Protein AF-A0A7J4ZQ92-F1 (afdb_monomer_lite)

Foldseek 3Di:
DDDPVVVVVVVVVVVCQQVPPVDDNLVSLLVQCLVCVLVVPVVSNVVSVVVCVVVVNDPVSNVVSVVVSVVVVVVVVVVVVVVVVVVVVVVVVVVVVVVVVVVPPD

Organism: NCBI:txid2603858

Radius of gyration: 23.81 Å; chains: 1; bounding box: 50×32×71 Å

Sequence (106 aa):
MLPEQQQKAFGDFYDTVRENRILDPKTTLLLHLGAAMALGCSPCMEYYLGQVEKAGITAEEIGAVQGVVMAVAAGKVNAQLGEVQRRMRKERQASGQCQEHHAKVE

InterPro domains:
  IPR003779 Alkyl hydroperoxide reductase AhpD/CMD-like [PF02627] (7-75)
  IPR029032 AhpD-like [G3DSA:1.20.1290.10] (4-98)
  IPR029032 AhpD-like [SSF69118] (6-91)

Secondary structure (DSSP, 8-state):
---HHHHHHHHHHHHHHHT-SSS-HHHHHHHHHHHHHHTT-HHHHHHHHHHHHHTT--HHHHHHHHHHHHHHHHHHHHHHHHHHHHHHHHHHHHHHHHHHHHTT--

pLDDT: mean 92.54, std 12.97, range [44.62, 98.81]

Structure (mmCIF, N/CA/C/O backbone):
data_AF-A0A7J4ZQ92-F1
#
_entry.id   AF-A0A7J4ZQ92-F1
#
loop_
_atom_site.group_PDB
_atom_site.id
_atom_site.type_symbol
_atom_site.label_atom_id
_atom_site.label_alt_id
_atom_site.label_comp_id
_atom_site.label_asym_id
_atom_site.label_entity_id
_atom_site.label_seq_id
_atom_site.pdbx_PDB_ins_code
_atom_site.Cartn_x
_atom_site.Cartn_y
_atom_site.Cartn_z
_atom_site.occupancy
_atom_site.B_iso_or_equiv
_atom_site.auth_seq_id
_atom_site.auth_comp_id
_atom_site.auth_asym_id
_atom_site.auth_atom_id
_atom_site.pdbx_PDB_model_num
ATOM 1 N N . MET A 1 1 ? 15.792 21.126 -2.044 1.00 78.31 1 MET A N 1
ATOM 2 C CA . MET A 1 1 ? 16.296 19.746 -2.233 1.00 78.31 1 MET A CA 1
ATOM 3 C C . MET A 1 1 ? 17.036 19.322 -0.976 1.00 78.31 1 MET A C 1
ATOM 5 O O . MET A 1 1 ? 17.505 20.202 -0.262 1.00 78.31 1 MET A O 1
ATOM 9 N N . LEU A 1 2 ? 17.089 18.020 -0.683 1.00 94.06 2 LEU A N 1
ATOM 10 C CA . LEU A 1 2 ? 17.837 17.501 0.468 1.00 94.06 2 LEU A CA 1
ATOM 11 C C . LEU A 1 2 ? 19.347 17.771 0.303 1.00 94.06 2 LEU A C 1
ATOM 13 O O . LEU A 1 2 ? 19.826 17.761 -0.831 1.00 94.06 2 LEU A O 1
ATOM 17 N N . PRO A 1 3 ? 20.099 17.985 1.398 1.00 97.88 3 PRO A N 1
ATOM 18 C CA . PRO A 1 3 ? 21.560 17.961 1.382 1.00 97.88 3 PRO A CA 1
ATOM 19 C C . PRO A 1 3 ? 22.096 16.663 0.771 1.00 97.88 3 PRO A C 1
ATOM 21 O O . PRO A 1 3 ? 21.518 15.599 0.986 1.00 97.88 3 PRO A O 1
ATOM 24 N N . GLU A 1 4 ? 23.228 16.737 0.073 1.00 97.50 4 GLU A N 1
ATOM 25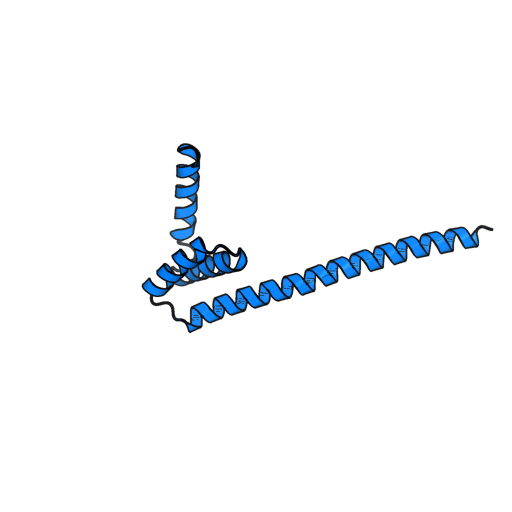 C CA . GLU A 1 4 ? 23.794 15.621 -0.702 1.00 97.50 4 GLU A CA 1
ATOM 26 C C . GLU A 1 4 ? 23.932 14.328 0.115 1.00 97.50 4 GLU A C 1
ATOM 28 O O . GLU A 1 4 ? 23.462 13.271 -0.302 1.00 97.50 4 GLU A O 1
ATOM 33 N N . GLN A 1 5 ? 24.486 14.417 1.329 1.00 97.94 5 GLN A N 1
ATOM 34 C CA . GLN A 1 5 ? 24.641 13.258 2.211 1.00 97.94 5 GLN A CA 1
ATOM 35 C C . GLN A 1 5 ? 23.292 12.613 2.566 1.00 97.94 5 GLN A C 1
ATOM 37 O O . GLN A 1 5 ? 23.186 11.389 2.617 1.00 97.94 5 GLN A O 1
ATOM 42 N N . GLN A 1 6 ? 22.256 13.426 2.791 1.00 98.19 6 GLN A N 1
ATOM 43 C CA . GLN A 1 6 ? 20.916 12.939 3.124 1.00 98.19 6 GLN A CA 1
ATOM 44 C C . GLN A 1 6 ? 20.233 12.331 1.898 1.00 98.19 6 GLN A C 1
ATOM 46 O O . GLN A 1 6 ? 19.604 11.282 2.009 1.00 98.19 6 GLN A O 1
ATOM 51 N N . GLN A 1 7 ? 20.390 12.952 0.726 1.00 97.25 7 GLN A N 1
ATOM 52 C CA . GLN A 1 7 ? 19.857 12.429 -0.529 1.00 97.25 7 GLN A CA 1
ATOM 53 C C . GLN A 1 7 ? 20.483 11.076 -0.875 1.00 97.25 7 GLN A C 1
ATOM 55 O O . GLN A 1 7 ? 19.754 10.143 -1.209 1.00 97.25 7 GLN A O 1
ATOM 60 N N . LYS A 1 8 ? 21.809 10.950 -0.741 1.00 97.19 8 LYS A N 1
ATOM 61 C CA . LYS A 1 8 ? 22.519 9.690 -0.967 1.00 97.19 8 LYS A CA 1
ATOM 62 C C . LYS A 1 8 ? 22.072 8.614 0.021 1.00 97.19 8 LYS A C 1
ATOM 64 O O . LYS A 1 8 ? 21.703 7.529 -0.403 1.00 97.19 8 LYS A O 1
ATOM 69 N N . ALA A 1 9 ? 22.053 8.923 1.319 1.00 97.81 9 ALA A N 1
ATOM 70 C CA . ALA A 1 9 ? 21.651 7.957 2.341 1.00 97.81 9 ALA A CA 1
ATOM 71 C C . ALA A 1 9 ? 20.209 7.460 2.141 1.00 97.81 9 ALA A C 1
ATOM 73 O O . ALA A 1 9 ? 19.939 6.269 2.285 1.00 97.81 9 ALA A O 1
ATOM 74 N N . PHE A 1 10 ? 19.288 8.359 1.777 1.00 96.62 10 PHE A N 1
ATOM 75 C CA . PHE A 1 10 ? 17.917 7.982 1.450 1.00 96.62 10 PHE A CA 1
ATOM 76 C C . PHE A 1 10 ? 17.842 7.127 0.180 1.00 96.62 10 PHE A C 1
ATOM 78 O O . PHE A 1 10 ? 17.132 6.127 0.183 1.00 96.62 10 PHE A O 1
ATOM 85 N N . GLY A 1 11 ? 18.575 7.495 -0.876 1.00 96.31 11 GLY A N 1
ATOM 86 C CA . GLY A 1 11 ? 18.641 6.732 -2.125 1.00 96.31 11 GLY A CA 1
ATOM 87 C C . GLY A 1 11 ? 19.153 5.310 -1.905 1.00 96.31 11 GLY A C 1
ATOM 88 O O . GLY A 1 11 ? 18.459 4.361 -2.258 1.00 96.31 11 GLY A O 1
ATOM 89 N N . ASP A 1 12 ? 20.291 5.169 -1.220 1.00 96.75 12 ASP A N 1
ATOM 90 C CA . ASP A 1 12 ? 20.888 3.869 -0.899 1.00 96.75 12 ASP A CA 1
ATOM 91 C C . ASP A 1 12 ? 19.895 2.987 -0.119 1.00 96.75 12 ASP A C 1
ATOM 93 O O . ASP A 1 12 ? 19.674 1.829 -0.469 1.00 96.75 12 ASP A O 1
ATOM 97 N N . PHE A 1 13 ? 19.242 3.539 0.914 1.00 97.19 13 PHE A N 1
ATOM 98 C CA . PHE A 1 13 ? 18.203 2.825 1.660 1.00 97.19 13 PHE A CA 1
ATOM 99 C C . PHE A 1 13 ? 17.029 2.424 0.763 1.00 97.19 13 PHE A C 1
ATOM 101 O O . PHE A 1 13 ? 16.595 1.273 0.793 1.00 97.19 13 PHE A O 1
ATOM 108 N N . TYR A 1 14 ? 16.517 3.355 -0.037 1.00 95.31 14 TYR A N 1
ATOM 109 C CA . TYR A 1 14 ? 15.372 3.116 -0.905 1.00 95.31 14 TYR A CA 1
ATOM 110 C C . TYR A 1 14 ? 15.652 2.013 -1.938 1.00 95.31 14 TYR A C 1
ATOM 112 O O . TYR A 1 14 ? 14.781 1.179 -2.197 1.00 95.31 14 TYR A O 1
ATOM 120 N N . ASP A 1 15 ? 16.877 1.943 -2.458 1.00 94.94 15 ASP A N 1
ATOM 121 C CA . ASP A 1 15 ? 17.318 0.883 -3.365 1.00 94.94 15 ASP A CA 1
ATOM 122 C C . ASP A 1 15 ? 17.338 -0.481 -2.675 1.00 94.94 15 ASP A C 1
ATOM 124 O O . ASP A 1 15 ? 16.832 -1.445 -3.245 1.00 94.94 15 ASP A O 1
ATOM 128 N N . THR A 1 16 ? 17.776 -0.566 -1.411 1.00 94.94 16 THR A N 1
ATOM 129 C CA . THR A 1 16 ? 17.733 -1.840 -0.661 1.00 94.94 16 THR A CA 1
ATOM 130 C C . THR A 1 16 ? 16.324 -2.415 -0.505 1.00 94.94 16 THR A C 1
ATOM 132 O O . THR A 1 16 ? 16.160 -3.633 -0.427 1.00 94.94 16 THR A O 1
ATOM 135 N N . VAL A 1 17 ? 15.302 -1.554 -0.470 1.00 94.62 17 VAL A N 1
ATOM 136 C CA . VAL A 1 17 ? 13.900 -1.976 -0.359 1.00 94.62 17 VAL A CA 1
ATOM 137 C C . VAL A 1 17 ? 13.348 -2.387 -1.726 1.00 94.62 17 VAL A C 1
ATOM 139 O O . VAL A 1 17 ? 12.628 -3.379 -1.815 1.00 94.62 17 VAL A O 1
ATOM 142 N N . ARG A 1 18 ? 13.698 -1.666 -2.802 1.00 91.62 18 ARG A N 1
ATOM 143 C CA . ARG A 1 18 ? 13.248 -1.993 -4.168 1.00 91.62 18 ARG A CA 1
ATOM 144 C C . ARG A 1 18 ? 13.924 -3.240 -4.730 1.00 91.62 18 ARG A C 1
ATOM 146 O O . ARG A 1 18 ? 13.271 -4.043 -5.388 1.00 91.62 18 ARG A O 1
ATOM 153 N N . GLU A 1 19 ? 15.209 -3.413 -4.447 1.00 91.00 19 GLU A N 1
ATOM 154 C CA . GLU A 1 19 ? 16.019 -4.575 -4.833 1.00 91.00 19 GLU A CA 1
ATOM 155 C C . GLU A 1 19 ? 15.988 -5.672 -3.761 1.00 91.00 19 GLU A C 1
ATOM 157 O O . GLU A 1 19 ? 16.951 -6.417 -3.550 1.00 91.00 19 GLU A O 1
ATOM 162 N N . ASN A 1 20 ? 14.863 -5.761 -3.054 1.00 88.38 20 ASN A N 1
ATOM 163 C CA . ASN A 1 20 ? 14.642 -6.760 -2.032 1.00 88.38 20 ASN A CA 1
ATOM 164 C C . ASN A 1 20 ? 14.816 -8.180 -2.600 1.00 88.38 20 ASN A C 1
ATOM 166 O O . ASN A 1 20 ? 14.233 -8.538 -3.621 1.00 88.38 20 ASN A O 1
ATOM 170 N N . ARG A 1 21 ? 15.597 -9.004 -1.893 1.00 91.56 21 ARG A N 1
ATOM 171 C CA . ARG A 1 21 ? 15.849 -10.417 -2.233 1.00 91.56 21 ARG A CA 1
ATOM 172 C C . ARG A 1 21 ? 15.085 -11.405 -1.349 1.00 91.56 21 ARG A C 1
ATOM 174 O O . ARG A 1 21 ? 15.211 -12.609 -1.542 1.00 91.56 21 ARG A O 1
ATOM 181 N N . ILE A 1 22 ? 14.345 -10.906 -0.357 1.00 97.38 22 ILE A N 1
ATOM 182 C CA . ILE A 1 22 ? 13.558 -11.720 0.580 1.00 97.38 22 ILE A CA 1
ATOM 183 C C . ILE A 1 22 ? 12.207 -12.092 -0.040 1.00 97.38 22 ILE A C 1
ATOM 185 O O . ILE A 1 22 ? 11.756 -13.223 0.110 1.00 97.38 22 ILE A O 1
ATOM 189 N N . LEU A 1 23 ? 11.561 -11.144 -0.725 1.00 96.88 23 LEU A N 1
ATOM 190 C CA . LEU A 1 23 ? 10.313 -11.373 -1.455 1.00 96.88 23 LEU A CA 1
ATOM 191 C C . LEU A 1 23 ? 10.627 -11.495 -2.942 1.00 96.88 23 LEU A C 1
ATOM 193 O O . LEU A 1 23 ? 11.569 -10.876 -3.436 1.00 96.88 23 LEU A O 1
ATOM 197 N N . ASP A 1 24 ? 9.814 -12.255 -3.668 1.00 96.00 24 ASP A N 1
ATOM 198 C CA . ASP A 1 24 ? 9.931 -12.300 -5.118 1.00 96.00 24 ASP A CA 1
ATOM 199 C C . ASP A 1 24 ? 9.609 -10.919 -5.743 1.00 96.00 24 ASP A C 1
ATOM 201 O O . ASP A 1 24 ? 8.946 -10.077 -5.115 1.00 96.00 24 ASP A O 1
ATOM 205 N N . PRO A 1 25 ? 10.065 -10.657 -6.983 1.00 95.19 25 PRO A N 1
ATOM 206 C CA . PRO A 1 25 ? 9.906 -9.349 -7.615 1.00 95.19 25 PRO A CA 1
ATOM 207 C C . PRO A 1 25 ? 8.451 -8.882 -7.729 1.00 95.19 25 PRO A C 1
ATOM 209 O O . PRO A 1 25 ? 8.164 -7.700 -7.531 1.00 95.19 25 PRO A O 1
ATOM 212 N N . LYS A 1 26 ? 7.519 -9.799 -8.012 1.00 96.75 26 LYS A N 1
ATOM 213 C CA . LYS A 1 26 ? 6.102 -9.466 -8.169 1.00 96.75 26 LYS A CA 1
ATOM 214 C C . LYS A 1 26 ? 5.491 -9.077 -6.830 1.00 96.75 26 LYS A C 1
ATOM 216 O O . LYS A 1 26 ? 4.835 -8.040 -6.751 1.00 96.75 26 LYS A O 1
ATOM 221 N N . THR A 1 27 ? 5.751 -9.852 -5.778 1.00 97.56 27 THR A N 1
ATOM 222 C CA . THR A 1 27 ? 5.295 -9.512 -4.423 1.00 97.56 27 THR A CA 1
ATOM 223 C C . THR A 1 27 ? 5.861 -8.167 -3.973 1.00 97.56 27 THR A C 1
ATOM 225 O O . THR A 1 27 ? 5.113 -7.333 -3.468 1.00 97.56 27 THR A O 1
ATOM 228 N N . THR A 1 28 ? 7.150 -7.906 -4.212 1.00 97.25 28 THR A N 1
ATOM 229 C CA . THR A 1 28 ? 7.791 -6.624 -3.866 1.00 97.25 28 THR A CA 1
ATOM 230 C C . THR A 1 28 ? 7.107 -5.437 -4.556 1.00 97.25 28 THR A C 1
ATOM 232 O O . THR A 1 28 ? 6.772 -4.445 -3.906 1.00 97.25 28 THR A O 1
ATOM 235 N N . LEU A 1 29 ? 6.843 -5.543 -5.861 1.00 97.50 29 LEU A N 1
ATOM 236 C CA . LEU A 1 29 ? 6.184 -4.491 -6.638 1.00 97.50 29 LEU A CA 1
ATOM 237 C C . LEU A 1 29 ? 4.737 -4.235 -6.195 1.00 97.50 29 LEU A C 1
ATOM 239 O O . LEU A 1 29 ? 4.346 -3.081 -6.003 1.00 97.50 29 LEU A O 1
ATOM 243 N N . LEU A 1 30 ? 3.957 -5.297 -5.986 1.00 98.38 30 LEU A N 1
ATOM 244 C CA . LEU A 1 30 ? 2.580 -5.197 -5.497 1.00 98.38 30 LEU A CA 1
ATOM 245 C C . LEU A 1 30 ? 2.516 -4.576 -4.095 1.00 98.38 30 LEU A C 1
ATOM 247 O O . LEU A 1 30 ? 1.636 -3.759 -3.825 1.00 98.38 30 LEU A O 1
ATOM 251 N N . LEU A 1 31 ? 3.470 -4.907 -3.219 1.00 97.94 31 LEU A N 1
ATOM 252 C CA . LEU A 1 31 ? 3.551 -4.341 -1.872 1.00 97.94 31 LEU A CA 1
ATOM 253 C C . LEU A 1 31 ? 3.852 -2.838 -1.908 1.00 97.94 31 LEU A C 1
ATOM 255 O O . LEU A 1 31 ? 3.226 -2.061 -1.189 1.00 97.94 31 LEU A O 1
ATOM 259 N N . HIS A 1 32 ? 4.770 -2.416 -2.778 1.00 98.12 32 HIS A N 1
ATOM 260 C CA . HIS A 1 32 ? 5.060 -1.003 -2.990 1.00 98.12 32 HIS A CA 1
ATOM 261 C C . HIS A 1 32 ? 3.859 -0.226 -3.535 1.00 98.12 32 HIS A C 1
ATOM 263 O O . HIS A 1 32 ? 3.561 0.861 -3.032 1.00 98.12 32 HIS A O 1
ATOM 269 N N . LEU A 1 33 ? 3.147 -0.782 -4.520 1.00 98.62 33 LEU A N 1
ATOM 270 C CA . LEU A 1 33 ? 1.939 -0.160 -5.056 1.00 98.62 33 LEU A CA 1
ATOM 271 C C . LEU A 1 33 ? 0.844 -0.060 -3.981 1.00 98.62 33 LEU A C 1
ATOM 273 O O . LEU A 1 33 ? 0.255 1.005 -3.798 1.00 98.62 33 LEU A O 1
ATOM 277 N N . GLY A 1 34 ? 0.623 -1.128 -3.211 1.00 98.69 34 GLY A N 1
ATOM 278 C CA . GLY A 1 34 ? -0.328 -1.131 -2.099 1.00 98.69 34 GLY A CA 1
ATOM 279 C C . GLY A 1 34 ? 0.026 -0.115 -1.009 1.00 98.69 34 GLY A C 1
ATOM 280 O O . GLY A 1 34 ? -0.850 0.602 -0.525 1.00 98.69 34 GLY A O 1
ATOM 281 N N . ALA A 1 35 ? 1.309 0.019 -0.661 1.00 98.56 35 ALA A N 1
ATOM 282 C CA . ALA A 1 35 ? 1.781 1.036 0.278 1.00 98.56 35 ALA A CA 1
ATOM 283 C C . ALA A 1 35 ? 1.562 2.462 -0.258 1.00 98.56 35 ALA A C 1
ATOM 285 O O . ALA A 1 35 ? 1.118 3.336 0.487 1.00 98.56 35 ALA A O 1
ATOM 286 N N . ALA A 1 36 ? 1.812 2.691 -1.552 1.00 98.56 36 ALA A N 1
ATOM 287 C CA . ALA A 1 36 ? 1.546 3.971 -2.203 1.00 98.56 36 ALA A CA 1
ATOM 288 C C . ALA A 1 36 ? 0.056 4.349 -2.137 1.00 98.56 36 ALA A C 1
ATOM 290 O O . ALA A 1 36 ? -0.265 5.485 -1.781 1.00 98.56 36 ALA A O 1
ATOM 291 N N . MET A 1 37 ? -0.844 3.393 -2.399 1.00 98.69 37 MET A N 1
ATOM 292 C CA . MET A 1 37 ? -2.294 3.576 -2.261 1.00 98.69 37 MET A CA 1
ATOM 293 C C . MET A 1 37 ? -2.693 3.873 -0.811 1.00 98.69 37 MET A C 1
ATOM 295 O O . MET A 1 37 ? -3.412 4.836 -0.551 1.00 98.69 37 MET A O 1
ATOM 299 N N . ALA A 1 38 ? -2.200 3.081 0.147 1.00 98.56 38 ALA A N 1
ATOM 300 C CA . ALA A 1 38 ? -2.546 3.215 1.562 1.00 98.56 38 ALA A CA 1
ATOM 301 C C . ALA A 1 38 ? -2.113 4.563 2.166 1.00 98.56 38 ALA A C 1
ATOM 303 O O . ALA A 1 38 ? -2.770 5.075 3.074 1.00 98.56 38 ALA A O 1
ATOM 304 N N . LEU A 1 39 ? -1.017 5.136 1.661 1.00 98.25 39 LEU A N 1
ATOM 305 C CA . LEU A 1 39 ? -0.483 6.432 2.087 1.00 98.25 39 LEU A CA 1
ATOM 306 C C . LEU A 1 39 ? -0.970 7.608 1.227 1.00 98.25 39 LEU A C 1
ATOM 308 O O . LEU A 1 39 ? -0.626 8.750 1.526 1.00 98.25 39 LEU A O 1
ATOM 312 N N . GLY A 1 40 ? -1.748 7.356 0.168 1.00 97.88 40 GLY A N 1
ATOM 313 C CA . GLY A 1 40 ? -2.221 8.397 -0.747 1.00 97.88 40 GLY A CA 1
ATOM 314 C C . GLY A 1 40 ? -1.097 9.105 -1.516 1.00 97.88 40 GLY A C 1
ATOM 315 O O . GLY A 1 40 ? -1.210 10.292 -1.811 1.00 97.88 40 GLY A O 1
ATOM 316 N N . CYS A 1 41 ? 0.004 8.411 -1.826 1.00 98.19 41 CYS A N 1
ATOM 317 C CA . CYS A 1 41 ? 1.131 8.995 -2.555 1.00 98.19 41 CYS A CA 1
ATOM 318 C C . CYS A 1 41 ? 0.921 8.893 -4.075 1.00 98.19 41 CYS A C 1
ATOM 320 O O . CYS A 1 41 ? 1.361 7.925 -4.695 1.00 98.19 41 CYS A O 1
ATOM 322 N N . SER A 1 42 ? 0.297 9.899 -4.696 1.00 98.00 42 SER A N 1
ATOM 323 C CA . SER A 1 42 ? 0.072 9.936 -6.154 1.00 98.00 42 SER A CA 1
ATOM 324 C C . SER A 1 42 ? 1.327 9.719 -7.012 1.00 98.00 42 SER A C 1
ATOM 326 O O . SER A 1 42 ? 1.297 8.806 -7.834 1.00 98.00 42 SER A O 1
ATOM 328 N N . PRO A 1 43 ? 2.459 10.430 -6.807 1.00 98.00 43 PRO A N 1
ATOM 329 C CA . PRO A 1 43 ? 3.650 10.192 -7.628 1.00 98.00 43 PRO A CA 1
ATOM 330 C C . PRO A 1 43 ? 4.232 8.784 -7.427 1.00 98.00 43 PRO A C 1
ATOM 332 O O . PRO A 1 43 ? 4.782 8.195 -8.355 1.00 98.00 43 PRO A O 1
ATOM 335 N N . CYS A 1 44 ? 4.080 8.203 -6.232 1.00 98.00 44 CYS A N 1
ATOM 336 C CA . CYS A 1 44 ? 4.467 6.816 -5.992 1.00 98.00 44 CYS A CA 1
ATOM 337 C C . CYS A 1 44 ? 3.543 5.846 -6.744 1.00 98.00 44 CYS A C 1
ATOM 339 O O . CYS A 1 44 ? 4.027 4.873 -7.315 1.00 98.00 44 CYS A O 1
ATOM 341 N N . MET A 1 45 ? 2.227 6.097 -6.746 1.00 98.56 45 MET A N 1
ATOM 342 C CA . MET A 1 45 ? 1.257 5.273 -7.471 1.00 98.56 45 MET A CA 1
ATOM 343 C C . MET A 1 45 ? 1.534 5.300 -8.972 1.00 98.5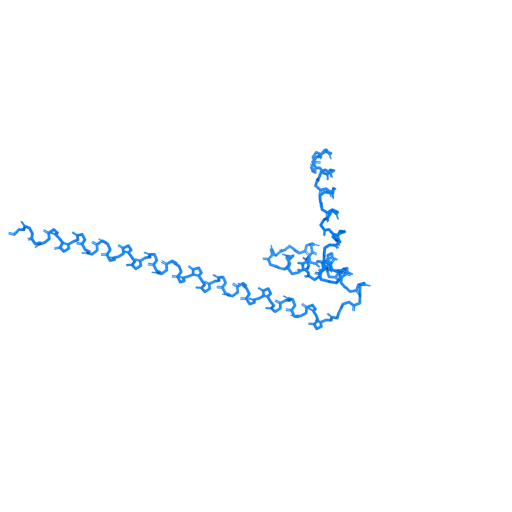6 45 MET A C 1
ATOM 345 O O . MET A 1 45 ? 1.601 4.239 -9.573 1.00 98.56 45 MET A O 1
ATOM 349 N N . GLU A 1 46 ? 1.776 6.475 -9.555 1.00 98.56 46 GLU A N 1
ATOM 350 C CA . GLU A 1 46 ? 2.148 6.609 -10.971 1.00 98.56 46 GLU A CA 1
ATOM 351 C C . GLU A 1 46 ? 3.407 5.798 -11.304 1.00 98.56 46 GLU A C 1
ATOM 353 O O . GLU A 1 46 ? 3.418 5.020 -12.260 1.00 98.56 46 GLU A O 1
ATOM 358 N N . TYR A 1 47 ? 4.452 5.921 -10.478 1.00 98.06 47 TYR A N 1
ATOM 359 C CA . TYR A 1 47 ? 5.686 5.163 -10.661 1.00 98.06 47 TYR A CA 1
ATOM 360 C C . TYR A 1 47 ? 5.444 3.652 -10.581 1.00 98.06 47 TYR A C 1
ATOM 362 O O . TYR A 1 47 ? 5.779 2.923 -11.513 1.00 98.06 47 TYR A O 1
ATOM 370 N N . TYR A 1 48 ? 4.859 3.165 -9.485 1.00 98.12 48 TYR A N 1
ATOM 371 C CA . TYR A 1 48 ? 4.705 1.727 -9.274 1.00 98.12 48 TYR A CA 1
ATOM 372 C C . TYR A 1 48 ? 3.667 1.098 -10.197 1.00 98.12 48 TYR A C 1
ATOM 374 O O . TYR A 1 48 ? 3.862 -0.052 -10.578 1.00 98.12 48 TYR A O 1
ATOM 382 N N . LEU A 1 49 ? 2.639 1.838 -10.625 1.00 98.06 49 LEU A N 1
ATOM 383 C CA . LEU A 1 49 ? 1.699 1.368 -11.640 1.00 98.06 49 LEU A CA 1
ATOM 384 C C . LEU A 1 49 ? 2.433 1.095 -12.963 1.00 98.06 49 LEU A C 1
ATOM 386 O O . LEU A 1 49 ? 2.348 -0.005 -13.503 1.00 98.06 49 LEU A O 1
ATOM 390 N N . GLY A 1 50 ? 3.282 2.026 -13.409 1.00 98.06 50 GLY A N 1
ATOM 391 C CA . GLY A 1 50 ? 4.112 1.804 -14.594 1.00 98.06 50 GLY A CA 1
ATOM 392 C C . GLY A 1 50 ? 5.114 0.651 -14.434 1.00 98.06 50 GLY A C 1
ATOM 393 O O . GLY A 1 50 ? 5.441 -0.025 -15.408 1.00 98.06 50 GLY A O 1
ATOM 394 N N . GLN A 1 51 ? 5.616 0.392 -13.223 1.00 97.62 51 GLN A N 1
ATOM 395 C CA . GLN A 1 51 ? 6.529 -0.730 -12.975 1.00 97.62 51 GLN A CA 1
ATOM 396 C C . GLN A 1 51 ? 5.811 -2.086 -12.959 1.00 97.62 51 GLN A C 1
ATOM 398 O O . GLN A 1 51 ? 6.360 -3.053 -13.489 1.00 97.62 51 GLN A O 1
ATOM 403 N N . VAL A 1 52 ? 4.603 -2.173 -12.392 1.00 97.88 52 VAL A N 1
ATOM 404 C CA . VAL A 1 52 ? 3.835 -3.429 -12.376 1.00 97.88 52 VAL A CA 1
ATOM 405 C C . VAL A 1 52 ? 3.340 -3.797 -13.775 1.00 97.88 52 VAL A C 1
ATOM 407 O O . VAL A 1 52 ? 3.437 -4.960 -14.161 1.00 97.88 52 VAL A O 1
ATOM 410 N N . GLU A 1 53 ? 2.932 -2.809 -14.577 1.00 96.31 53 GLU A N 1
ATOM 411 C CA . GLU A 1 53 ? 2.542 -3.007 -15.979 1.00 96.31 53 GLU A CA 1
ATOM 412 C C . GLU A 1 53 ? 3.710 -3.536 -16.820 1.00 96.31 53 GLU A C 1
ATOM 414 O O . GLU A 1 53 ? 3.570 -4.528 -17.534 1.00 96.31 53 GLU A O 1
ATOM 419 N N . LYS A 1 54 ? 4.905 -2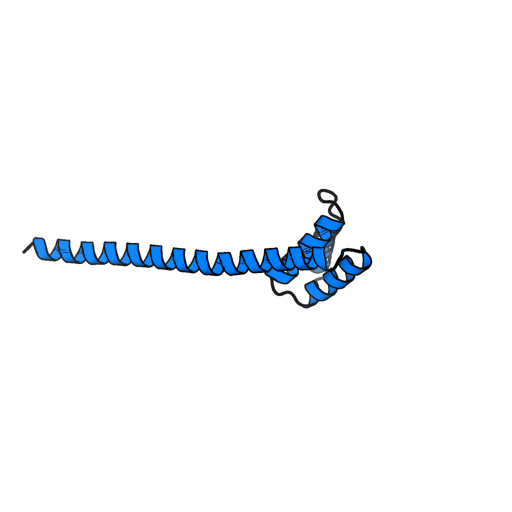.941 -16.680 1.00 97.75 54 LYS A N 1
ATOM 420 C CA . LYS A 1 54 ? 6.128 -3.430 -17.347 1.00 97.75 54 LYS A CA 1
ATO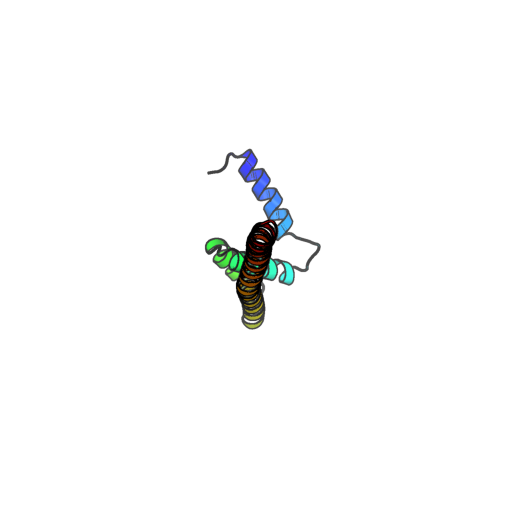M 421 C C . LYS A 1 54 ? 6.506 -4.851 -16.930 1.00 9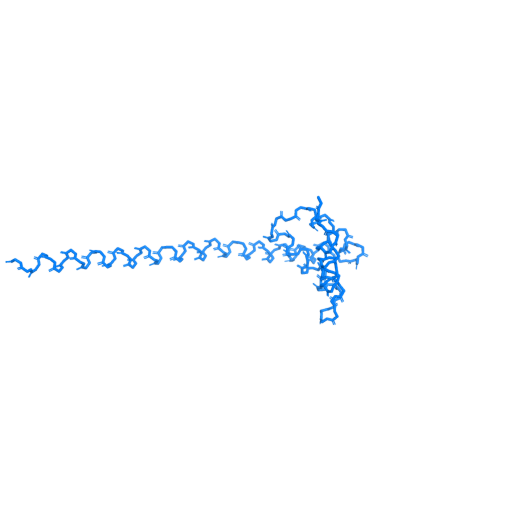7.75 54 LYS A C 1
ATOM 423 O O . LYS A 1 54 ? 7.108 -5.572 -17.720 1.00 97.75 54 LYS A O 1
ATOM 428 N N . ALA A 1 55 ? 6.179 -5.243 -15.701 1.00 97.25 55 ALA A N 1
ATOM 429 C CA . ALA A 1 55 ? 6.411 -6.589 -15.189 1.00 97.25 55 ALA A CA 1
ATOM 430 C C . ALA A 1 55 ? 5.336 -7.603 -15.634 1.00 97.25 55 ALA A C 1
ATOM 432 O O . ALA A 1 55 ? 5.418 -8.770 -15.253 1.00 97.25 55 ALA A O 1
ATOM 433 N N . GLY A 1 56 ? 4.338 -7.183 -16.423 1.00 98.06 56 GLY A N 1
ATOM 434 C CA . GLY A 1 56 ? 3.252 -8.045 -16.894 1.00 98.06 56 GLY A CA 1
ATOM 435 C C . GLY A 1 56 ? 2.273 -8.459 -15.794 1.00 98.06 56 GLY A C 1
ATOM 436 O O . GLY A 1 56 ? 1.579 -9.463 -15.943 1.00 98.06 56 GLY A O 1
ATOM 437 N N . ILE A 1 57 ? 2.234 -7.720 -14.682 1.00 98.50 57 ILE A N 1
ATOM 438 C CA . ILE A 1 57 ? 1.275 -7.947 -13.600 1.00 98.50 57 ILE A CA 1
ATOM 439 C C . ILE A 1 57 ? -0.110 -7.521 -14.087 1.00 98.50 57 ILE A C 1
ATOM 441 O O . ILE A 1 57 ? -0.278 -6.457 -14.684 1.00 98.50 57 ILE A O 1
ATOM 445 N N . THR A 1 58 ? -1.100 -8.374 -13.847 1.00 98.38 58 THR A N 1
ATOM 446 C CA . THR A 1 58 ? -2.440 -8.230 -14.427 1.00 98.38 58 THR A CA 1
ATOM 447 C C . THR A 1 58 ? -3.288 -7.184 -13.701 1.00 98.38 58 THR A C 1
ATOM 449 O O . THR A 1 58 ? -3.065 -6.873 -12.526 1.00 98.38 58 THR A O 1
ATOM 452 N N . ALA A 1 59 ? -4.311 -6.664 -14.383 1.00 98.12 59 ALA A N 1
ATOM 453 C CA . ALA A 1 59 ? -5.271 -5.741 -13.782 1.00 98.12 59 ALA A CA 1
ATOM 454 C C . ALA A 1 59 ? -6.031 -6.391 -12.613 1.00 98.12 59 ALA A C 1
ATOM 456 O O . ALA A 1 59 ? -6.330 -5.725 -11.624 1.00 98.12 59 ALA A O 1
ATOM 457 N N . GLU A 1 60 ? -6.295 -7.695 -12.690 1.00 98.56 60 GLU A N 1
ATOM 458 C CA . GLU A 1 60 ? -6.918 -8.488 -11.633 1.00 98.56 60 GLU A CA 1
ATOM 459 C C . GLU A 1 60 ? -6.052 -8.525 -10.367 1.00 98.56 60 GLU A C 1
ATOM 461 O O . GLU A 1 60 ? -6.561 -8.368 -9.257 1.00 98.56 60 GLU A O 1
ATOM 466 N N . GLU A 1 61 ? -4.735 -8.679 -10.516 1.00 98.62 61 GLU A N 1
ATOM 467 C CA . GLU A 1 61 ? -3.790 -8.684 -9.392 1.00 98.62 61 GLU A CA 1
ATOM 468 C C . GLU A 1 61 ? -3.648 -7.304 -8.754 1.00 98.62 61 GLU A C 1
ATOM 470 O O . GLU A 1 61 ? -3.645 -7.183 -7.527 1.00 98.62 61 GLU A O 1
ATOM 475 N N . ILE A 1 62 ? -3.593 -6.255 -9.576 1.00 98.56 62 ILE A N 1
ATOM 476 C CA . ILE A 1 62 ? -3.605 -4.866 -9.105 1.00 98.56 62 ILE A CA 1
ATOM 477 C C . ILE A 1 62 ? -4.914 -4.580 -8.355 1.00 98.56 62 ILE A C 1
ATOM 479 O O . ILE A 1 62 ? -4.895 -4.033 -7.250 1.00 98.56 62 ILE A O 1
ATOM 483 N N . GLY A 1 63 ? -6.048 -5.007 -8.916 1.00 98.62 63 GLY A N 1
ATOM 484 C CA . GLY A 1 63 ? -7.370 -4.880 -8.308 1.00 98.62 63 GLY A CA 1
ATOM 485 C C . GLY A 1 63 ? -7.486 -5.625 -6.977 1.00 98.62 63 GLY A C 1
ATOM 486 O O . GLY A 1 63 ? -8.083 -5.105 -6.033 1.00 98.62 63 GLY A O 1
ATOM 487 N N . ALA A 1 64 ? -6.859 -6.797 -6.849 1.00 98.75 64 ALA A N 1
ATOM 488 C CA . ALA A 1 64 ? -6.797 -7.528 -5.586 1.00 98.75 64 ALA A CA 1
ATOM 489 C C . ALA A 1 64 ? -6.050 -6.729 -4.503 1.00 98.75 64 ALA A C 1
ATOM 491 O O . ALA A 1 64 ? -6.544 -6.608 -3.379 1.00 98.75 64 ALA A O 1
ATOM 492 N N . VAL A 1 65 ? -4.906 -6.116 -4.837 1.00 98.69 65 VAL A N 1
ATOM 493 C CA . VAL A 1 65 ? -4.168 -5.243 -3.906 1.00 98.69 65 VAL A CA 1
ATOM 494 C C . VAL A 1 65 ? -4.986 -4.012 -3.527 1.00 98.69 65 VAL A C 1
ATOM 496 O O . VAL A 1 65 ? -5.087 -3.691 -2.341 1.00 98.69 65 VAL A O 1
ATOM 499 N N . GLN A 1 66 ? -5.623 -3.357 -4.498 1.00 98.75 66 GLN A N 1
ATOM 500 C CA . GLN A 1 66 ? -6.519 -2.232 -4.235 1.00 98.75 66 GLN A CA 1
ATOM 501 C C . GLN A 1 66 ? -7.634 -2.627 -3.253 1.00 98.75 66 GLN A C 1
ATOM 503 O O . GLN A 1 66 ? -7.884 -1.911 -2.281 1.00 98.75 66 GLN A O 1
ATOM 508 N N . GLY A 1 67 ? -8.270 -3.783 -3.462 1.00 98.81 67 GLY A N 1
ATOM 509 C CA . GLY A 1 67 ? -9.304 -4.310 -2.572 1.00 98.81 67 GLY A CA 1
ATOM 510 C C . GLY A 1 67 ? -8.803 -4.534 -1.142 1.00 98.81 67 GLY A C 1
ATOM 511 O O . GLY A 1 67 ? -9.482 -4.149 -0.188 1.00 98.81 67 GLY A O 1
ATOM 512 N N . VAL A 1 68 ? -7.592 -5.079 -0.977 1.00 98.81 68 VAL A N 1
ATOM 513 C CA . VAL A 1 68 ? -6.953 -5.240 0.342 1.00 98.81 68 VAL A CA 1
ATOM 514 C C . VAL A 1 68 ? -6.755 -3.886 1.025 1.00 98.81 68 VAL A C 1
ATOM 516 O O . VAL A 1 68 ? -7.132 -3.726 2.188 1.00 98.81 68 VAL A O 1
ATOM 519 N N . VAL A 1 69 ? -6.220 -2.890 0.312 1.00 98.81 69 VAL A N 1
ATOM 520 C CA . VAL A 1 69 ? -6.011 -1.538 0.857 1.00 98.81 69 VAL A CA 1
ATOM 521 C C . VAL A 1 69 ? -7.339 -0.914 1.298 1.00 98.81 69 VAL A C 1
ATOM 523 O O . VAL A 1 69 ? -7.436 -0.392 2.411 1.00 98.81 69 VAL A O 1
ATOM 526 N N . MET A 1 70 ? -8.383 -1.019 0.471 1.00 98.75 70 MET A N 1
ATOM 527 C CA . MET A 1 70 ? -9.726 -0.524 0.795 1.00 98.75 70 MET A CA 1
ATOM 528 C C . MET A 1 70 ? -10.301 -1.200 2.046 1.00 98.75 70 MET A C 1
ATOM 530 O O . MET A 1 70 ? -10.833 -0.518 2.925 1.00 98.75 70 MET A O 1
ATOM 534 N N . ALA A 1 71 ? -10.165 -2.524 2.162 1.00 98.75 71 ALA A N 1
ATOM 535 C CA . ALA A 1 71 ? -10.653 -3.279 3.312 1.00 98.75 71 ALA A CA 1
ATOM 536 C C . ALA A 1 71 ? -9.952 -2.861 4.615 1.00 98.75 71 ALA A C 1
ATOM 538 O O . ALA A 1 71 ? -10.615 -2.629 5.629 1.00 98.75 71 ALA A O 1
ATOM 539 N N . VAL A 1 72 ? -8.623 -2.699 4.590 1.00 98.50 72 VAL A N 1
ATOM 540 C CA . VAL A 1 72 ? -7.847 -2.232 5.751 1.00 98.50 72 VAL A CA 1
ATOM 541 C C . VAL A 1 72 ? -8.241 -0.805 6.137 1.00 98.50 72 VAL A C 1
ATOM 543 O O . VAL A 1 72 ? -8.436 -0.521 7.322 1.00 98.50 72 VAL A O 1
ATOM 546 N N . ALA A 1 73 ? -8.418 0.088 5.160 1.00 98.38 73 ALA A N 1
ATOM 547 C CA . ALA A 1 73 ? -8.854 1.461 5.407 1.00 98.38 73 ALA A CA 1
ATOM 548 C C . ALA A 1 73 ? -10.250 1.519 6.056 1.00 98.38 73 ALA A C 1
ATOM 550 O O . ALA A 1 73 ? -10.437 2.214 7.056 1.00 98.38 73 ALA A O 1
ATOM 551 N N . ALA A 1 74 ? -11.211 0.741 5.550 1.00 98.56 74 ALA A N 1
ATOM 552 C CA . ALA A 1 74 ? -12.543 0.633 6.144 1.00 98.56 74 ALA A CA 1
ATOM 553 C C . ALA A 1 74 ? -12.490 0.048 7.569 1.00 98.56 74 ALA A C 1
ATOM 555 O O . ALA A 1 74 ? -13.108 0.581 8.496 1.00 98.56 74 ALA A O 1
ATOM 556 N N . GLY A 1 75 ? -11.697 -1.009 7.769 1.00 98.44 75 GLY A N 1
ATOM 557 C CA . GLY A 1 75 ? -11.483 -1.633 9.074 1.00 98.44 75 GLY A CA 1
ATOM 558 C C . GLY A 1 75 ? -10.898 -0.667 10.105 1.00 98.44 75 GLY A C 1
ATOM 559 O O . GLY A 1 75 ? -11.366 -0.634 11.244 1.00 98.44 75 GLY A O 1
ATOM 560 N N . LYS A 1 76 ? -9.939 0.177 9.701 1.00 98.44 76 LYS A N 1
ATOM 561 C CA . LYS A 1 76 ? -9.364 1.231 10.548 1.00 98.44 76 LYS A CA 1
ATOM 562 C C . LYS A 1 76 ? -10.440 2.183 11.070 1.00 98.44 76 LYS A C 1
ATOM 564 O O . LYS A 1 76 ? -10.478 2.429 12.274 1.00 98.44 76 LYS A O 1
ATOM 569 N N . VAL A 1 77 ? -11.328 2.681 10.205 1.00 98.50 77 VAL A N 1
ATOM 570 C CA . VAL A 1 77 ? -12.417 3.593 10.609 1.00 98.50 77 VAL A CA 1
ATOM 571 C C . VAL A 1 77 ? -13.301 2.942 11.672 1.00 98.50 77 VAL A C 1
ATOM 573 O O . VAL A 1 77 ? -13.546 3.528 12.729 1.00 98.50 77 VAL A O 1
ATOM 576 N N . ASN A 1 78 ? -13.725 1.701 11.425 1.00 98.38 78 ASN A N 1
ATOM 577 C CA . ASN A 1 78 ? -14.564 0.955 12.358 1.00 98.38 78 ASN A CA 1
ATOM 578 C C . ASN A 1 78 ? -13.863 0.722 13.712 1.00 98.38 78 ASN A C 1
ATOM 580 O O . ASN A 1 78 ? -14.442 0.955 14.775 1.00 98.38 78 ASN A O 1
ATOM 584 N N . ALA A 1 79 ? -12.594 0.302 13.683 1.00 98.44 79 ALA A N 1
ATOM 585 C CA . ALA A 1 79 ? -11.813 0.024 14.884 1.00 98.44 79 ALA A CA 1
ATOM 586 C C . ALA A 1 79 ? -11.590 1.280 15.740 1.00 98.44 79 ALA A C 1
ATOM 588 O O . ALA A 1 79 ? -11.808 1.236 16.954 1.00 98.44 79 ALA A O 1
ATOM 589 N N . GLN A 1 80 ? -11.210 2.399 15.113 1.00 98.44 80 GLN A N 1
ATOM 590 C CA . GLN A 1 80 ? -10.938 3.661 15.803 1.00 98.44 80 GLN A CA 1
ATOM 591 C C . GLN A 1 80 ? -12.194 4.232 16.466 1.00 98.44 80 GLN A C 1
ATOM 593 O O . GLN A 1 80 ? -12.141 4.655 17.622 1.00 98.44 80 GLN A O 1
ATOM 598 N N . LEU A 1 81 ? -13.347 4.186 15.789 1.00 98.38 81 LEU A N 1
ATOM 599 C CA . LEU A 1 81 ? -14.609 4.598 16.405 1.00 98.38 81 LEU A CA 1
ATOM 600 C C . LEU A 1 81 ? -14.948 3.718 17.613 1.00 98.38 81 LEU A C 1
ATOM 602 O O . LEU A 1 81 ? -15.283 4.234 18.681 1.00 98.38 81 LEU A O 1
ATOM 606 N N . GLY A 1 82 ? -14.819 2.397 17.465 1.00 98.25 82 GLY A N 1
ATOM 607 C CA . GLY A 1 82 ? -15.061 1.460 18.558 1.00 98.25 82 GLY A CA 1
ATOM 608 C C . GLY A 1 82 ? -14.146 1.707 19.762 1.00 98.25 82 GLY A C 1
ATOM 609 O O . GLY A 1 82 ? -14.592 1.616 20.906 1.00 98.25 82 GLY A O 1
ATOM 610 N N . GLU A 1 83 ? -12.877 2.048 19.535 1.00 98.44 83 GLU A N 1
ATOM 611 C CA . GLU A 1 83 ? -11.934 2.415 20.596 1.00 98.44 83 GLU A CA 1
ATOM 612 C C . GLU A 1 83 ? -12.385 3.669 21.353 1.00 98.44 83 GLU A C 1
ATOM 614 O O . GLU A 1 83 ? -12.491 3.641 22.583 1.00 98.44 83 GLU A O 1
ATOM 619 N N . VAL A 1 84 ? -12.728 4.735 20.626 1.00 98.25 84 VAL A N 1
ATOM 620 C CA . VAL A 1 84 ? -13.204 5.994 21.216 1.00 98.25 84 VAL A CA 1
ATOM 621 C C . VAL A 1 84 ? -14.489 5.773 22.015 1.00 98.25 84 VAL A C 1
ATOM 623 O O . VAL A 1 84 ? -14.579 6.204 23.164 1.00 98.25 84 VAL A O 1
ATOM 626 N N . GLN A 1 85 ? -15.462 5.041 21.465 1.00 98.12 85 GLN A N 1
ATOM 627 C CA . GLN A 1 85 ? -16.714 4.720 22.157 1.00 98.12 85 GLN A CA 1
ATOM 628 C C . GLN A 1 85 ? -16.476 3.945 23.459 1.00 98.12 85 GLN A C 1
ATOM 630 O O . GLN A 1 85 ? -17.096 4.245 24.485 1.00 98.12 85 GLN A O 1
ATOM 635 N N . ARG A 1 86 ? -15.568 2.957 23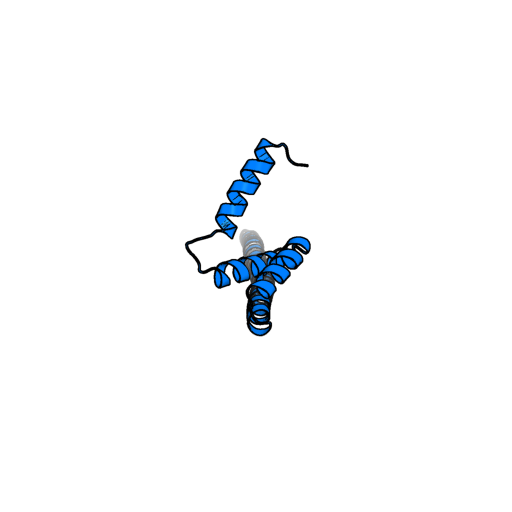.446 1.00 97.94 86 ARG A N 1
ATOM 636 C CA . ARG A 1 86 ? -15.193 2.195 24.648 1.00 97.94 86 ARG A CA 1
ATOM 637 C C . ARG A 1 86 ? -14.541 3.089 25.699 1.00 97.94 86 ARG A C 1
ATOM 639 O O . ARG A 1 86 ? -14.880 2.964 26.875 1.00 97.94 86 ARG A O 1
ATOM 646 N N . ARG A 1 87 ? -13.643 3.988 25.287 1.00 97.44 87 ARG A N 1
ATOM 647 C CA . ARG A 1 87 ? -12.991 4.952 26.184 1.00 97.44 87 ARG A CA 1
ATOM 648 C C . ARG A 1 87 ? -14.014 5.883 26.840 1.00 97.44 87 ARG A C 1
ATOM 650 O O . ARG A 1 87 ? -14.090 5.921 28.064 1.00 97.44 87 ARG A O 1
ATOM 657 N N . MET A 1 88 ? -14.885 6.509 26.048 1.00 96.75 88 MET A N 1
ATOM 658 C CA . MET A 1 88 ? -15.933 7.406 26.556 1.00 96.75 88 MET A CA 1
ATOM 659 C C . MET A 1 88 ? -16.911 6.700 27.505 1.00 96.75 88 MET A C 1
ATOM 661 O O . MET A 1 88 ? -17.346 7.282 28.496 1.00 96.75 88 MET A O 1
ATOM 665 N N . ARG A 1 89 ? -17.277 5.437 27.229 1.00 96.31 89 ARG A N 1
ATOM 666 C CA . ARG A 1 89 ? -18.142 4.651 28.127 1.00 96.31 89 ARG A CA 1
ATOM 667 C C . ARG A 1 89 ? -17.494 4.453 29.499 1.00 96.31 89 ARG A C 1
ATOM 669 O O . ARG A 1 89 ? -18.177 4.634 30.503 1.00 96.31 89 ARG A O 1
ATOM 676 N N . LYS A 1 90 ? -16.201 4.110 29.541 1.00 95.62 90 LYS A N 1
ATOM 677 C CA . LYS A 1 90 ? -15.447 3.942 30.795 1.00 95.62 90 LYS A CA 1
ATOM 678 C C . LYS A 1 90 ? -15.368 5.250 31.587 1.00 95.62 90 LYS A C 1
ATOM 680 O O . LYS A 1 90 ? -15.629 5.246 32.783 1.00 95.62 90 LYS A O 1
ATOM 685 N N . GLU A 1 91 ? -15.083 6.368 30.920 1.00 94.25 91 GLU A N 1
ATOM 686 C CA . GLU A 1 91 ? -15.027 7.700 31.548 1.00 94.25 91 GLU A CA 1
ATOM 687 C C . GLU A 1 91 ? -16.382 8.125 32.142 1.00 94.25 91 GLU A C 1
ATOM 689 O O . GLU A 1 91 ? -16.447 8.633 33.263 1.00 94.25 91 GLU A O 1
ATOM 694 N N . ARG A 1 92 ? -17.489 7.864 31.430 1.00 92.38 92 ARG A N 1
ATOM 695 C CA . ARG A 1 92 ? -18.854 8.118 31.930 1.00 92.38 92 ARG A CA 1
ATOM 696 C C . ARG A 1 92 ? -19.212 7.257 33.142 1.00 92.38 92 ARG A C 1
ATOM 698 O O . ARG A 1 92 ? -19.841 7.744 34.071 1.00 92.38 92 ARG A O 1
ATOM 705 N N . GLN A 1 93 ? -18.810 5.986 33.146 1.00 89.31 93 GLN A N 1
ATOM 706 C CA . GLN A 1 93 ? -19.023 5.094 34.290 1.00 89.31 93 GLN A CA 1
ATOM 707 C C . GLN A 1 93 ? -18.222 5.549 35.516 1.00 89.31 93 GLN A C 1
ATOM 709 O O . GLN A 1 93 ? -18.777 5.603 36.607 1.00 89.31 93 GLN A O 1
ATOM 714 N N . ALA A 1 94 ? -16.960 5.945 35.333 1.00 86.44 94 ALA A N 1
ATOM 715 C CA . ALA A 1 94 ? -16.120 6.450 36.419 1.00 86.44 94 ALA A CA 1
ATOM 716 C C . ALA A 1 94 ? -16.652 7.770 37.014 1.00 86.44 94 ALA A C 1
ATOM 718 O O . ALA A 1 94 ? -16.661 7.947 38.230 1.00 86.44 94 ALA A O 1
ATOM 719 N N . SER A 1 95 ? -17.142 8.686 36.173 1.00 78.94 95 SER A N 1
ATOM 720 C CA . SER A 1 95 ? -17.723 9.962 36.625 1.00 78.94 95 SER A CA 1
ATOM 721 C C . SER A 1 95 ? -19.089 9.799 37.303 1.00 78.94 95 SER A C 1
ATOM 723 O O . SER A 1 95 ? -19.330 10.442 38.323 1.00 78.94 95 SER A O 1
ATOM 725 N N . GLY A 1 96 ? -19.951 8.903 36.809 1.00 72.19 96 GLY A N 1
ATOM 726 C CA . GLY A 1 96 ? -21.223 8.567 37.463 1.00 72.19 96 GLY A CA 1
ATOM 727 C C . GLY A 1 96 ? -21.042 7.865 38.815 1.00 72.19 96 GLY A C 1
ATOM 728 O O . GLY A 1 96 ? -21.736 8.187 39.775 1.00 72.19 96 GLY A O 1
ATOM 729 N N . GLN A 1 97 ? -20.047 6.977 38.933 1.00 59.97 97 GLN A N 1
ATOM 730 C CA . GLN A 1 97 ? -19.691 6.335 40.208 1.00 59.97 97 GLN A CA 1
ATOM 731 C C . GLN A 1 97 ? -19.171 7.339 41.250 1.00 59.97 97 GLN A C 1
ATOM 733 O O . GLN A 1 97 ? -19.443 7.180 42.438 1.00 59.97 97 GLN A O 1
ATOM 738 N N . CYS A 1 98 ? -18.481 8.402 40.823 1.00 55.59 98 CYS A N 1
ATOM 739 C CA . CYS A 1 98 ? -18.034 9.474 41.716 1.00 55.59 98 CYS A CA 1
ATOM 740 C C . CYS A 1 98 ? -19.215 10.287 42.290 1.00 55.59 98 CYS A C 1
ATOM 742 O O . CYS A 1 98 ? -19.190 10.681 43.453 1.00 55.59 98 CYS A O 1
ATOM 744 N N . GLN A 1 99 ? -20.277 10.499 41.501 1.00 57.84 99 GLN A N 1
ATOM 745 C CA . GLN A 1 99 ? -21.473 11.233 41.936 1.00 57.84 99 GLN A CA 1
ATOM 746 C C . GLN A 1 99 ? -22.337 10.428 42.920 1.00 57.84 99 GLN A C 1
ATOM 748 O O . GLN A 1 99 ? -22.803 10.976 43.917 1.00 57.84 99 GLN A O 1
ATOM 753 N N . GLU A 1 100 ? -22.507 9.121 42.699 1.00 57.25 100 GLU A N 1
ATOM 754 C CA . GLU A 1 100 ? -23.268 8.257 43.617 1.00 57.25 100 GLU A CA 1
ATOM 755 C C . GLU A 1 100 ? -22.567 8.026 44.964 1.00 57.25 100 GLU A C 1
ATOM 757 O O . GLU A 1 100 ? -23.239 7.769 45.964 1.00 57.25 100 GLU A O 1
ATOM 762 N N . HIS A 1 101 ? -21.233 8.112 45.016 1.00 54.25 101 HIS A N 1
ATOM 763 C CA . HIS A 1 101 ? -20.492 7.967 46.270 1.00 54.25 101 HIS A CA 1
ATOM 764 C C . HIS A 1 101 ? -20.592 9.220 47.154 1.00 54.25 101 HIS A C 1
ATOM 766 O O . HIS A 1 101 ? -20.663 9.089 48.370 1.00 54.25 101 HIS A O 1
ATOM 772 N N . HIS A 1 102 ? -20.693 10.417 46.563 1.00 54.06 102 HIS A N 1
ATOM 773 C CA . HIS A 1 102 ? -20.919 11.663 47.307 1.00 54.06 102 HIS A CA 1
ATOM 774 C C . HIS A 1 102 ? -22.349 11.789 47.859 1.00 54.06 102 HIS A C 1
ATOM 776 O O . HIS A 1 102 ? -22.525 12.300 48.958 1.00 54.06 102 HIS A O 1
ATOM 782 N N . ALA A 1 103 ? -23.362 11.277 47.152 1.00 54.97 103 ALA A N 1
ATOM 783 C CA . ALA A 1 103 ? -24.763 11.352 47.584 1.00 54.97 103 ALA A CA 1
ATOM 784 C C . ALA A 1 103 ? -25.152 10.363 48.709 1.00 54.97 103 ALA A C 1
ATOM 786 O O . ALA A 1 103 ? -26.289 10.381 49.165 1.00 54.97 103 ALA A O 1
ATOM 787 N N . LYS A 1 104 ? -24.248 9.466 49.132 1.00 51.91 104 LYS A N 1
ATOM 788 C CA . LYS A 1 104 ? -24.493 8.450 50.180 1.00 51.91 104 LYS A CA 1
ATOM 789 C C . LYS A 1 104 ? -23.749 8.720 51.498 1.00 51.91 104 LYS A C 1
ATOM 791 O O . LYS A 1 104 ? -23.749 7.853 52.368 1.00 51.91 104 LYS A O 1
ATOM 796 N N . VAL A 1 105 ? -23.076 9.867 51.619 1.00 55.59 105 VAL A N 1
ATOM 797 C CA . VAL A 1 105 ? -22.288 10.260 52.808 1.00 55.59 105 VAL A CA 1
ATOM 798 C C . VAL A 1 105 ? -22.960 11.405 53.596 1.00 55.59 105 VAL A C 1
ATOM 800 O O . VAL A 1 105 ? -22.445 11.812 54.634 1.00 55.59 105 VAL A O 1
ATOM 803 N N . GLU A 1 106 ? -24.131 11.875 53.157 1.00 44.62 106 GLU A N 1
ATOM 804 C CA . GLU A 1 106 ? -25.051 12.734 53.930 1.00 44.62 106 GLU A CA 1
ATOM 805 C C . GLU A 1 106 ? -26.219 11.910 54.486 1.00 44.62 106 GLU A C 1
ATOM 807 O O . GLU A 1 106 ? -26.631 12.187 55.636 1.00 44.62 106 GLU A O 1
#